Protein AF-A0A2G6PBM7-F1 (afdb_monomer_lite)

Structure (mmCIF, N/CA/C/O backbone):
data_AF-A0A2G6PBM7-F1
#
_entry.id   AF-A0A2G6PBM7-F1
#
loop_
_atom_site.group_PDB
_atom_site.id
_atom_site.type_symbol
_atom_site.label_atom_id
_atom_site.label_alt_id
_atom_site.label_comp_id
_atom_site.label_asym_id
_atom_site.label_entity_id
_atom_site.label_seq_id
_atom_site.pdbx_PDB_ins_code
_atom_site.Cartn_x
_atom_site.Cartn_y
_atom_site.Cartn_z
_atom_site.occupancy
_atom_site.B_iso_or_equiv
_atom_site.auth_seq_id
_atom_site.auth_comp_id
_atom_site.auth_asym_id
_atom_site.auth_atom_id
_atom_site.pdbx_PDB_model_num
ATOM 1 N N . GLN A 1 1 ? 10.899 15.510 7.080 1.00 39.94 1 GLN A N 1
ATOM 2 C CA . GLN A 1 1 ? 11.426 15.128 5.752 1.00 39.94 1 GLN A CA 1
ATOM 3 C C . GLN A 1 1 ? 10.248 14.813 4.849 1.00 39.94 1 GLN A C 1
ATOM 5 O O . GLN A 1 1 ? 9.399 14.026 5.255 1.00 39.94 1 GLN A O 1
ATOM 10 N N . SER A 1 2 ? 10.147 15.480 3.696 1.00 42.41 2 SER A N 1
ATOM 11 C CA . SER A 1 2 ? 9.048 15.252 2.751 1.00 42.41 2 SER A CA 1
ATOM 12 C C . SER A 1 2 ? 9.119 13.814 2.230 1.00 42.41 2 SER A C 1
ATOM 14 O O . SER A 1 2 ? 10.175 13.379 1.778 1.00 42.41 2 SER A O 1
ATOM 16 N N . LYS A 1 3 ? 8.027 13.055 2.381 1.00 54.25 3 LYS A N 1
ATOM 17 C CA . LYS A 1 3 ? 7.935 11.623 2.030 1.00 54.25 3 LYS A CA 1
ATOM 18 C C . LYS A 1 3 ? 7.771 11.375 0.526 1.00 54.25 3 LYS A C 1
ATOM 20 O O . LYS A 1 3 ? 7.753 10.223 0.106 1.00 54.25 3 LYS A O 1
ATOM 25 N N . LEU A 1 4 ? 7.636 12.437 -0.264 1.00 56.06 4 LEU A N 1
ATOM 26 C CA . LEU A 1 4 ? 7.418 12.364 -1.702 1.00 56.06 4 LEU A CA 1
ATOM 27 C C . LEU A 1 4 ? 8.711 12.754 -2.438 1.00 56.06 4 LEU A C 1
ATOM 29 O O . LEU A 1 4 ? 9.333 13.750 -2.055 1.00 56.06 4 LEU A O 1
ATOM 33 N N . PRO A 1 5 ? 9.143 11.978 -3.448 1.00 54.53 5 PRO A N 1
ATOM 34 C CA . PRO A 1 5 ? 10.222 12.369 -4.333 1.00 54.53 5 PRO A CA 1
ATOM 35 C C . PRO A 1 5 ? 9.799 13.595 -5.137 1.00 54.53 5 PRO A C 1
ATOM 37 O O . PRO A 1 5 ? 8.631 13.748 -5.500 1.00 54.53 5 PRO A O 1
ATOM 40 N N . ASP A 1 6 ? 10.770 14.461 -5.394 1.00 57.31 6 ASP A N 1
ATOM 41 C CA . ASP A 1 6 ? 10.588 15.624 -6.248 1.00 57.31 6 ASP A CA 1
ATOM 42 C C . ASP A 1 6 ? 10.102 15.164 -7.642 1.00 57.31 6 ASP A C 1
ATOM 44 O O . ASP A 1 6 ? 10.793 14.345 -8.264 1.00 57.31 6 ASP A O 1
ATOM 48 N N . PRO A 1 7 ? 8.925 15.619 -8.118 1.00 54.56 7 PRO A N 1
ATOM 49 C CA . PRO A 1 7 ? 8.397 15.272 -9.437 1.00 54.56 7 PRO A CA 1
ATOM 50 C C . PRO A 1 7 ? 9.361 15.590 -10.583 1.00 54.56 7 PRO A C 1
ATOM 52 O O . PRO A 1 7 ? 9.343 14.888 -11.594 1.00 54.56 7 PRO A O 1
ATOM 55 N N . ASP A 1 8 ? 10.228 16.592 -10.401 1.00 53.84 8 ASP A N 1
ATOM 56 C CA . ASP A 1 8 ? 11.217 17.019 -11.395 1.00 53.84 8 ASP A CA 1
ATOM 57 C C . ASP A 1 8 ? 12.460 16.107 -11.420 1.00 53.84 8 ASP A C 1
ATOM 59 O O . ASP A 1 8 ? 13.243 16.133 -12.370 1.00 53.84 8 ASP A O 1
ATOM 63 N N . VAL A 1 9 ? 12.637 15.255 -10.399 1.00 57.59 9 VAL A N 1
ATOM 64 C CA . VAL A 1 9 ? 13.739 14.277 -10.291 1.00 57.59 9 VAL A CA 1
ATOM 65 C C . VAL A 1 9 ? 13.256 12.851 -10.575 1.00 57.59 9 VAL A C 1
ATOM 67 O O . VAL A 1 9 ? 13.971 12.063 -11.194 1.00 57.59 9 VAL A O 1
ATOM 70 N N . VAL A 1 10 ? 12.044 12.506 -10.131 1.00 53.00 10 VAL A N 1
ATOM 71 C CA . VAL A 1 10 ? 11.371 11.235 -10.432 1.00 53.00 10 VAL A CA 1
ATOM 72 C C . VAL A 1 10 ? 9.928 11.554 -10.817 1.00 53.00 10 VAL A C 1
ATOM 74 O O . VAL A 1 10 ? 9.142 11.876 -9.920 1.00 53.00 10 VAL A O 1
ATOM 77 N N . PRO A 1 11 ? 9.548 11.425 -12.104 1.00 53.91 11 PRO A N 1
ATOM 78 C CA . PRO A 1 11 ? 8.167 11.609 -12.524 1.00 53.91 11 PRO A CA 1
ATOM 79 C C . PRO A 1 11 ? 7.249 10.704 -11.697 1.00 53.91 11 PRO A C 1
ATOM 81 O O . PRO A 1 11 ? 7.337 9.478 -11.764 1.00 53.91 11 PRO A O 1
ATOM 84 N N . ASN A 1 12 ? 6.400 11.312 -10.873 1.00 58.62 12 ASN A N 1
ATOM 85 C CA . ASN A 1 12 ? 5.441 10.617 -10.026 1.00 58.62 12 ASN A CA 1
ATOM 86 C C . ASN A 1 12 ? 4.120 11.391 -10.003 1.00 58.62 12 ASN A C 1
ATOM 88 O O . ASN A 1 12 ? 4.108 12.614 -10.100 1.00 58.62 12 ASN A O 1
ATOM 92 N N . ALA A 1 13 ? 3.005 10.678 -9.868 1.00 55.94 13 ALA A N 1
ATOM 93 C CA . ALA A 1 13 ? 1.671 11.273 -9.774 1.00 55.94 13 ALA A CA 1
ATOM 94 C C . ALA A 1 13 ? 1.221 11.485 -8.311 1.00 55.94 13 ALA A C 1
ATOM 96 O O . ALA A 1 13 ? 0.025 11.573 -8.040 1.00 55.94 13 ALA A O 1
ATOM 97 N N . GLY A 1 14 ? 2.159 11.530 -7.355 1.00 62.75 14 GLY A N 1
ATOM 98 C CA . GLY A 1 14 ? 1.859 11.442 -5.924 1.00 62.75 14 GLY A C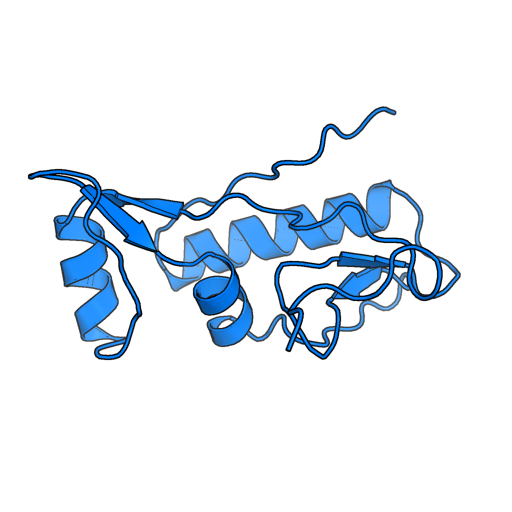A 1
ATOM 99 C C . GLY A 1 14 ? 1.527 10.011 -5.478 1.00 62.75 14 GLY A C 1
ATOM 100 O O . GLY A 1 14 ? 2.017 9.039 -6.055 1.00 62.75 14 GLY A O 1
ATOM 101 N N . SER A 1 15 ? 0.721 9.872 -4.421 1.00 71.12 15 SER A N 1
ATOM 102 C CA . SER A 1 15 ? 0.245 8.564 -3.951 1.00 71.12 15 SER A CA 1
ATOM 103 C C . SER A 1 15 ? -0.629 7.902 -5.015 1.00 71.12 15 SER A C 1
ATOM 105 O O . SER A 1 15 ? -1.678 8.429 -5.371 1.00 71.12 15 SER A O 1
ATOM 107 N N . PHE A 1 16 ? -0.228 6.729 -5.503 1.00 82.31 16 PHE A N 1
ATOM 108 C CA . PHE A 1 16 ? -0.991 6.013 -6.523 1.00 82.31 16 PHE A CA 1
ATOM 109 C C . PHE A 1 16 ? -2.284 5.410 -5.970 1.00 82.31 16 PHE A C 1
ATOM 111 O O . PHE A 1 16 ? -3.269 5.325 -6.695 1.00 82.31 16 PHE A O 1
ATOM 118 N N . PHE A 1 17 ? -2.298 5.015 -4.693 1.00 88.00 17 PHE A N 1
ATOM 119 C CA . PHE A 1 17 ? -3.458 4.431 -4.019 1.00 88.00 17 PHE A CA 1
ATOM 120 C C . PHE A 1 17 ? -3.963 5.320 -2.889 1.00 88.00 17 PHE A C 1
ATOM 122 O O . PHE A 1 17 ? -3.178 5.914 -2.143 1.00 88.00 17 PHE A O 1
ATOM 129 N N . LYS A 1 18 ? -5.284 5.302 -2.692 1.00 88.69 18 LYS A N 1
ATOM 130 C CA . LYS A 1 18 ? -5.905 5.842 -1.479 1.00 88.69 18 LYS A CA 1
ATOM 131 C C . LYS A 1 18 ? -5.613 4.933 -0.289 1.00 88.69 18 LYS A C 1
ATOM 133 O O . LYS A 1 18 ? -5.423 3.725 -0.440 1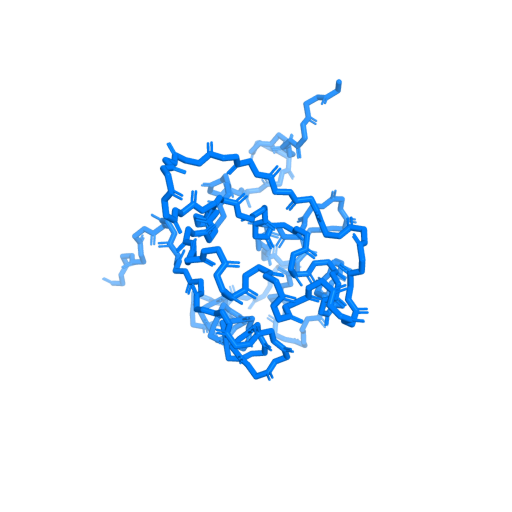.00 88.69 18 LYS A O 1
ATOM 138 N N . ASN A 1 19 ? -5.637 5.505 0.913 1.00 92.50 19 ASN A N 1
ATOM 139 C CA . ASN A 1 19 ? -5.612 4.708 2.139 1.00 92.50 19 ASN A CA 1
ATOM 140 C C . ASN A 1 19 ? -6.891 3.869 2.262 1.00 92.50 19 ASN A C 1
ATOM 142 O O . ASN A 1 19 ? -7.985 4.392 2.041 1.00 92.50 19 ASN A O 1
ATOM 146 N N . ALA A 1 20 ? -6.745 2.601 2.642 1.00 94.12 20 ALA A N 1
ATOM 147 C CA . ALA A 1 20 ? -7.866 1.699 2.860 1.00 94.12 20 ALA A CA 1
ATOM 148 C C . ALA A 1 20 ? -8.708 2.177 4.048 1.00 94.12 20 ALA A C 1
ATOM 150 O O . ALA A 1 20 ? -8.170 2.445 5.122 1.00 94.12 20 ALA A O 1
ATOM 151 N N . VAL A 1 21 ? -10.024 2.271 3.867 1.00 96.06 21 VAL A N 1
ATOM 152 C CA . VAL A 1 21 ? -10.981 2.467 4.961 1.00 96.06 21 VAL A CA 1
ATOM 153 C C . VAL A 1 21 ? -11.770 1.178 5.098 1.00 96.06 21 VAL A C 1
ATOM 155 O O . VAL A 1 21 ? -12.396 0.743 4.135 1.00 96.06 21 VAL A O 1
ATOM 158 N N . VAL A 1 22 ? -11.698 0.563 6.273 1.00 96.62 22 VAL A N 1
ATOM 159 C CA . VAL A 1 22 ? -12.245 -0.769 6.550 1.00 96.62 22 VAL A CA 1
ATOM 160 C C . VAL A 1 22 ? -13.016 -0.758 7.862 1.00 96.62 22 VAL A C 1
ATOM 162 O O . VAL A 1 22 ? -12.806 0.118 8.706 1.00 96.62 22 VAL A O 1
ATOM 165 N N . ASP A 1 23 ? -13.892 -1.740 8.046 1.00 98.00 23 ASP A N 1
ATOM 166 C CA . ASP A 1 23 ? -14.598 -1.927 9.309 1.00 98.00 23 ASP A CA 1
ATOM 167 C C . ASP A 1 23 ? -13.637 -2.375 10.420 1.00 98.00 23 ASP A C 1
ATOM 169 O O . ASP A 1 23 ? -12.609 -3.016 10.178 1.00 98.00 23 ASP A O 1
ATOM 173 N N . ARG A 1 24 ? -13.977 -2.054 11.670 1.00 97.19 24 ARG A N 1
ATOM 174 C CA . ARG A 1 24 ? -13.185 -2.441 12.848 1.00 97.19 24 ARG A CA 1
ATOM 175 C C . ARG A 1 24 ? -13.014 -3.951 12.985 1.00 97.19 24 ARG A C 1
ATOM 177 O O . ARG A 1 24 ? -11.977 -4.377 13.481 1.00 97.19 24 ARG A O 1
ATOM 184 N N . ASP A 1 25 ? -13.968 -4.743 12.508 1.00 97.06 25 ASP A N 1
ATOM 185 C CA . ASP A 1 25 ? -13.861 -6.206 12.513 1.00 97.06 25 ASP A CA 1
ATOM 186 C C . ASP A 1 25 ? -12.746 -6.698 11.580 1.00 97.06 25 ASP A C 1
ATOM 188 O O . ASP A 1 25 ? -12.006 -7.619 11.929 1.00 97.06 25 ASP A O 1
ATOM 192 N N . VAL A 1 26 ? -12.559 -6.034 10.432 1.00 97.06 26 VAL A N 1
ATOM 193 C CA . VAL A 1 26 ? -11.447 -6.311 9.510 1.00 97.06 26 VAL A CA 1
ATOM 194 C C . VAL A 1 26 ? -10.115 -5.960 10.171 1.00 97.06 26 VAL A C 1
ATOM 196 O O . VAL A 1 26 ? -9.181 -6.757 10.117 1.00 97.06 26 VAL A O 1
ATOM 199 N N . LEU A 1 27 ? -10.030 -4.814 10.859 1.00 97.38 27 LEU A N 1
ATOM 200 C CA . LEU A 1 27 ? -8.841 -4.457 11.642 1.00 97.38 27 LEU A CA 1
ATOM 201 C C . LEU A 1 27 ? -8.551 -5.499 12.730 1.00 97.38 27 LEU A C 1
ATOM 203 O O . LEU A 1 27 ? -7.411 -5.929 12.866 1.00 97.38 27 LEU A O 1
ATOM 207 N N . ALA A 1 28 ? -9.567 -5.913 13.488 1.00 96.69 28 ALA A N 1
ATOM 208 C CA . ALA A 1 28 ? -9.411 -6.883 14.567 1.00 96.69 28 ALA A CA 1
ATOM 209 C C . ALA A 1 28 ? -8.955 -8.256 14.051 1.00 96.69 28 ALA A C 1
ATOM 211 O O . ALA A 1 28 ? -8.212 -8.955 14.739 1.00 96.69 28 ALA A O 1
ATOM 212 N N . HIS A 1 29 ? -9.385 -8.648 12.847 1.00 96.44 29 HIS A N 1
ATOM 213 C CA . HIS A 1 29 ? -8.873 -9.839 12.178 1.00 96.44 29 HIS A CA 1
ATOM 214 C C . HIS A 1 29 ? -7.405 -9.662 11.780 1.00 96.44 29 HIS A C 1
ATOM 216 O O . HIS A 1 29 ? -6.572 -10.472 12.176 1.00 96.44 29 HIS A O 1
ATOM 222 N N . LEU A 1 30 ? -7.083 -8.565 11.089 1.00 96.81 30 LEU A N 1
ATOM 223 C CA . LEU A 1 30 ? -5.728 -8.250 10.636 1.00 96.81 30 LEU A CA 1
ATOM 224 C C . LEU A 1 30 ? -4.721 -8.175 11.797 1.00 96.81 30 LEU A C 1
ATOM 226 O O . LEU A 1 30 ? -3.594 -8.642 11.672 1.00 96.81 30 LEU A O 1
ATOM 230 N N . GLN A 1 31 ? -5.132 -7.637 12.947 1.00 97.50 31 GLN A N 1
ATOM 231 C CA . GLN A 1 31 ? -4.298 -7.514 14.147 1.00 97.50 31 GLN A CA 1
ATOM 232 C C . GLN A 1 31 ? -3.883 -8.851 14.770 1.00 97.50 31 GLN A C 1
ATOM 234 O O . GLN A 1 31 ? -2.974 -8.867 15.599 1.00 97.50 31 GLN A O 1
ATOM 239 N N . ARG A 1 32 ? -4.517 -9.970 14.396 1.00 96.88 32 ARG A N 1
ATOM 240 C CA . ARG A 1 32 ? -4.099 -11.303 14.861 1.00 96.88 32 ARG A CA 1
ATOM 241 C C . ARG A 1 32 ? -2.751 -11.698 14.272 1.00 96.88 32 ARG A C 1
ATOM 243 O O . ARG A 1 32 ? -1.914 -12.223 14.998 1.00 96.88 32 ARG A O 1
ATOM 250 N N . ASP A 1 33 ? -2.556 -11.396 12.994 1.00 96.38 33 ASP A N 1
ATOM 251 C CA . ASP A 1 33 ? -1.329 -11.707 12.261 1.00 96.38 33 ASP A CA 1
ATOM 252 C C . ASP A 1 33 ? -0.355 -10.519 12.262 1.00 96.38 33 ASP A C 1
ATOM 254 O O . ASP A 1 33 ? 0.862 -10.703 12.245 1.00 96.38 33 ASP A O 1
ATOM 258 N N . TYR A 1 34 ? -0.882 -9.292 12.360 1.00 96.88 34 TYR A N 1
ATOM 259 C CA . TYR A 1 34 ? -0.108 -8.051 12.352 1.00 96.88 34 TYR A CA 1
ATOM 260 C C . TYR A 1 34 ? -0.485 -7.124 13.523 1.00 96.88 34 TYR A C 1
ATOM 262 O O . TYR A 1 34 ? -1.154 -6.105 13.318 1.00 96.88 34 TYR A O 1
ATOM 270 N N . PRO A 1 35 ? -0.044 -7.427 14.759 1.00 96.38 35 PRO A N 1
ATOM 271 C CA . PRO A 1 35 ? -0.419 -6.662 15.955 1.00 96.38 35 PRO A CA 1
ATOM 272 C C . PRO A 1 35 ? -0.048 -5.173 15.890 1.00 96.38 35 PRO A C 1
ATOM 274 O O . PRO A 1 35 ? -0.769 -4.329 16.420 1.00 96.38 35 PRO A O 1
ATOM 277 N N . ASP A 1 36 ? 1.043 -4.853 15.191 1.00 94.81 36 ASP A N 1
ATOM 278 C CA . ASP A 1 36 ? 1.593 -3.498 15.067 1.00 94.81 36 ASP A CA 1
ATOM 279 C C . ASP A 1 36 ? 1.033 -2.712 13.867 1.00 94.81 36 ASP A C 1
ATOM 281 O O . ASP A 1 36 ? 1.580 -1.666 13.499 1.00 94.81 36 ASP A O 1
ATOM 285 N N . VAL A 1 37 ? -0.038 -3.198 13.220 1.00 97.12 37 VAL A N 1
ATOM 286 C CA . VAL A 1 37 ? -0.648 -2.496 12.083 1.00 97.12 37 VAL A CA 1
ATOM 287 C C . VAL A 1 37 ? -1.043 -1.062 12.480 1.00 97.12 37 VAL A C 1
ATOM 289 O O . VAL A 1 37 ? -1.824 -0.860 13.417 1.00 97.12 37 VAL A O 1
ATOM 292 N N . PRO A 1 38 ? -0.547 -0.029 11.773 1.00 97.25 38 PRO A N 1
ATOM 293 C CA . PRO A 1 38 ? -0.951 1.338 12.037 1.00 97.25 38 PRO A CA 1
ATOM 294 C C . PRO A 1 38 ? -2.372 1.561 11.521 1.00 97.25 38 PRO A C 1
ATOM 296 O O . PRO A 1 38 ? -2.711 1.198 10.395 1.00 97.25 38 PRO A O 1
ATOM 299 N N . PHE A 1 39 ? -3.200 2.236 12.311 1.00 97.31 39 PHE A N 1
ATOM 300 C CA . PHE A 1 39 ? -4.539 2.633 11.895 1.00 97.31 39 PHE A CA 1
ATOM 301 C C . PHE A 1 39 ? -4.919 3.989 12.488 1.00 97.31 39 PHE A C 1
ATOM 303 O O . PHE A 1 39 ? -4.370 4.440 13.491 1.00 97.31 39 PHE A O 1
ATOM 310 N N . PHE A 1 40 ? -5.886 4.643 11.854 1.00 96.19 40 PHE A N 1
ATOM 311 C CA . PHE A 1 40 ? -6.477 5.890 12.322 1.00 96.19 40 PHE A CA 1
ATOM 312 C C . PHE A 1 40 ? -7.989 5.721 12.392 1.00 96.19 40 PHE A C 1
ATOM 314 O O . PHE A 1 40 ? -8.603 5.308 11.410 1.00 96.19 40 PHE A O 1
ATOM 321 N N . THR A 1 41 ? -8.604 6.053 13.525 1.00 96.50 41 THR A N 1
ATOM 322 C CA . THR A 1 41 ? -10.067 6.052 13.647 1.00 96.50 41 THR A CA 1
ATOM 323 C C . THR A 1 41 ? -10.684 7.008 12.623 1.00 96.50 41 THR A C 1
ATOM 325 O O . THR A 1 41 ? -10.267 8.163 12.535 1.00 96.50 41 THR A O 1
ATOM 328 N N . VAL A 1 42 ? -11.660 6.518 11.852 1.00 95.44 42 VAL A N 1
ATOM 329 C CA . VAL A 1 42 ? -12.488 7.346 10.960 1.00 95.44 42 VAL A CA 1
ATOM 330 C C . VAL A 1 42 ? -13.790 7.693 11.670 1.00 95.44 42 VAL A C 1
ATOM 332 O O . VAL A 1 42 ? -14.137 8.865 11.768 1.00 95.44 42 VAL A O 1
ATOM 335 N N . ASP A 1 43 ? -14.467 6.678 12.207 1.00 96.12 43 ASP A N 1
ATOM 336 C CA . ASP A 1 43 ? -15.698 6.809 12.983 1.00 96.12 43 ASP A CA 1
ATOM 337 C C . ASP A 1 43 ? -15.860 5.623 13.964 1.00 96.12 43 ASP A C 1
ATOM 339 O O . ASP A 1 43 ? -14.899 4.907 14.283 1.00 96.12 43 ASP A O 1
ATOM 343 N N . GLU A 1 44 ? -17.064 5.445 14.510 1.00 95.62 44 GLU A N 1
ATOM 344 C CA . GLU A 1 44 ? -17.374 4.385 15.474 1.00 95.62 44 GLU A CA 1
ATOM 345 C C . GLU A 1 44 ? -17.205 2.978 14.897 1.00 95.62 44 GLU A C 1
ATOM 347 O O . GLU A 1 44 ? -16.807 2.080 15.634 1.00 95.62 44 GLU A O 1
ATOM 352 N N . THR A 1 45 ? -17.422 2.775 13.596 1.00 96.88 45 THR A N 1
ATOM 353 C CA . THR A 1 45 ? -17.396 1.443 12.973 1.00 96.88 45 THR A CA 1
ATOM 354 C C . THR A 1 45 ? -16.203 1.229 12.053 1.00 96.88 45 THR A C 1
ATOM 356 O O . THR A 1 45 ? -15.841 0.082 11.799 1.00 96.88 45 THR A O 1
ATOM 359 N N . ARG A 1 46 ? -15.542 2.300 11.600 1.00 97.75 46 ARG A N 1
ATOM 360 C CA . ARG A 1 46 ? -14.486 2.240 10.585 1.00 97.75 46 ARG A CA 1
ATOM 361 C C . ARG A 1 46 ? -13.167 2.848 11.027 1.00 97.75 46 ARG A C 1
ATOM 363 O O . ARG A 1 46 ? -13.081 3.824 11.780 1.00 97.75 46 ARG A O 1
ATOM 370 N N . VAL A 1 47 ? -12.109 2.295 10.453 1.00 98.00 47 VAL A N 1
ATOM 371 C CA . VAL A 1 47 ? -10.733 2.761 10.594 1.00 98.00 47 VAL A CA 1
ATOM 372 C C . VAL A 1 47 ? -10.084 2.911 9.227 1.00 98.00 47 VAL A C 1
ATOM 374 O O . VAL A 1 47 ? -10.472 2.283 8.247 1.00 98.00 47 VAL A O 1
ATOM 377 N N . LYS A 1 48 ? -9.061 3.752 9.170 1.00 96.75 48 LYS A N 1
ATOM 378 C CA . LYS A 1 48 ? -8.210 3.947 8.007 1.00 96.75 48 LYS A CA 1
ATOM 379 C C . LYS A 1 48 ? -6.868 3.276 8.254 1.00 96.75 48 LYS A C 1
ATOM 381 O O . LYS A 1 48 ? -6.167 3.659 9.191 1.00 96.75 48 LYS A O 1
ATOM 386 N N . ILE A 1 49 ? -6.491 2.352 7.382 1.00 96.88 49 ILE A N 1
ATOM 387 C CA . ILE A 1 49 ? -5.183 1.698 7.377 1.00 96.88 49 ILE A CA 1
ATOM 388 C C . ILE A 1 49 ? -4.324 2.360 6.289 1.00 96.88 49 ILE A C 1
ATOM 390 O O . ILE A 1 49 ? -4.789 2.534 5.158 1.00 96.88 49 ILE A O 1
ATOM 394 N N . PRO A 1 50 ? -3.082 2.776 6.593 1.00 95.50 50 PRO A N 1
ATOM 395 C CA . PRO A 1 50 ? -2.165 3.283 5.585 1.00 95.50 50 PRO A CA 1
ATOM 396 C C . PRO A 1 50 ? -1.894 2.228 4.510 1.00 95.50 50 PRO A C 1
ATOM 398 O O . PRO A 1 50 ? -1.251 1.218 4.780 1.00 95.50 50 PRO A O 1
ATOM 401 N N . THR A 1 51 ? -2.310 2.485 3.270 1.00 94.81 51 THR A N 1
ATOM 402 C CA . THR A 1 51 ? -2.077 1.541 2.160 1.00 94.81 51 THR A CA 1
ATOM 403 C C . THR A 1 51 ? -0.587 1.362 1.880 1.00 94.81 51 THR A C 1
ATOM 405 O O . THR A 1 51 ? -0.160 0.277 1.508 1.00 94.81 51 THR A O 1
ATOM 408 N N . ALA A 1 52 ? 0.227 2.389 2.153 1.00 93.06 52 ALA A N 1
ATOM 409 C CA . ALA A 1 52 ? 1.682 2.263 2.135 1.00 93.06 52 ALA A CA 1
ATOM 410 C C . ALA A 1 52 ? 2.157 1.099 3.014 1.00 93.06 52 ALA A C 1
ATOM 412 O O . ALA A 1 52 ? 2.963 0.299 2.566 1.00 93.06 52 ALA A O 1
ATOM 413 N N . TRP A 1 53 ? 1.626 0.980 4.234 1.00 95.38 53 TRP A N 1
ATOM 414 C CA . TRP A 1 53 ? 2.015 -0.083 5.155 1.00 95.38 53 TRP A CA 1
ATOM 415 C C . TRP A 1 53 ? 1.598 -1.456 4.621 1.00 95.38 53 TRP A C 1
ATOM 417 O O . TRP A 1 53 ? 2.422 -2.357 4.621 1.00 95.38 53 TRP A O 1
ATOM 427 N N . LEU A 1 54 ? 0.381 -1.596 4.078 1.00 96.81 54 LEU A N 1
ATOM 428 C CA . LEU A 1 54 ? -0.074 -2.856 3.467 1.00 96.81 54 LEU A CA 1
ATOM 429 C C . LEU A 1 54 ? 0.858 -3.301 2.329 1.00 96.81 54 LEU A C 1
ATOM 431 O O . LEU A 1 54 ? 1.284 -4.449 2.291 1.00 96.81 54 LEU A O 1
ATOM 435 N N . LEU A 1 55 ? 1.224 -2.378 1.439 1.00 95.69 55 LEU A N 1
ATOM 436 C CA . LEU A 1 55 ? 2.109 -2.661 0.307 1.00 95.69 55 LEU A CA 1
ATOM 437 C C . LEU A 1 55 ? 3.551 -2.953 0.741 1.00 95.69 55 LEU A C 1
ATOM 439 O O . LEU A 1 55 ? 4.206 -3.812 0.161 1.00 95.69 55 LEU A O 1
ATOM 443 N N . GLU A 1 56 ? 4.054 -2.257 1.762 1.00 95.25 56 GLU A N 1
ATOM 444 C CA . GLU A 1 56 ? 5.370 -2.546 2.340 1.00 95.25 56 GLU A CA 1
ATOM 445 C C . GLU A 1 56 ? 5.403 -3.928 2.995 1.00 95.25 56 GLU A C 1
ATOM 447 O O . GLU A 1 56 ? 6.346 -4.682 2.762 1.00 95.25 56 GLU A O 1
ATOM 452 N N . THR A 1 57 ? 4.366 -4.275 3.758 1.00 95.62 57 THR A N 1
ATOM 453 C CA . THR A 1 57 ? 4.215 -5.586 4.403 1.00 95.62 57 THR A CA 1
ATOM 454 C C . THR A 1 57 ? 4.065 -6.708 3.375 1.00 95.62 57 THR A C 1
ATOM 456 O O . THR A 1 57 ? 4.618 -7.785 3.579 1.00 95.62 57 THR A O 1
ATOM 459 N N . ALA A 1 58 ? 3.401 -6.446 2.245 1.00 95.69 58 ALA A N 1
ATOM 460 C CA . ALA A 1 58 ? 3.293 -7.381 1.124 1.00 95.69 58 ALA A CA 1
ATOM 461 C C . ALA A 1 58 ? 4.580 -7.514 0.286 1.00 95.69 58 ALA A C 1
ATOM 463 O O . ALA A 1 58 ? 4.636 -8.354 -0.607 1.00 95.69 58 ALA A O 1
ATOM 464 N N . GLY A 1 59 ? 5.622 -6.722 0.570 1.00 95.19 59 GLY A N 1
ATOM 465 C CA . GLY A 1 59 ? 6.932 -6.842 -0.078 1.00 95.19 59 GLY A CA 1
ATOM 466 C C . GLY A 1 59 ? 7.147 -5.959 -1.309 1.00 95.19 59 GLY A C 1
ATOM 467 O O . GLY A 1 59 ? 8.232 -5.991 -1.881 1.00 95.19 59 GLY A O 1
ATOM 468 N N . PHE A 1 60 ? 6.191 -5.100 -1.673 1.00 94.69 60 PHE A N 1
ATOM 469 C CA . PHE A 1 60 ? 6.276 -4.284 -2.893 1.00 94.69 60 PHE A CA 1
ATOM 470 C C . PHE A 1 60 ? 7.301 -3.144 -2.815 1.00 94.69 60 PHE A C 1
ATOM 472 O O . PHE A 1 60 ? 7.639 -2.537 -3.830 1.00 94.69 60 PHE A O 1
ATOM 479 N N . LYS A 1 61 ? 7.804 -2.765 -1.632 1.00 92.69 61 LYS A N 1
ATOM 480 C CA . LYS A 1 61 ? 8.713 -1.609 -1.528 1.00 92.69 61 LYS A CA 1
ATOM 481 C C . LYS A 1 61 ? 10.026 -1.861 -2.259 1.00 92.69 61 LYS A C 1
ATOM 483 O O . LYS A 1 61 ? 10.820 -2.704 -1.861 1.00 92.69 61 LYS A O 1
ATOM 488 N N . GLY A 1 62 ? 10.295 -1.027 -3.260 1.00 90.12 62 GLY A N 1
ATOM 489 C CA . GLY A 1 62 ? 11.493 -1.157 -4.083 1.00 90.12 62 GLY A CA 1
ATOM 490 C C . GLY A 1 62 ? 11.412 -2.283 -5.110 1.00 90.12 62 GLY A C 1
ATOM 491 O O . GLY A 1 62 ? 12.442 -2.598 -5.705 1.00 90.12 62 GLY A O 1
ATOM 492 N N . GLU A 1 63 ? 10.227 -2.857 -5.336 1.00 91.00 63 GLU A N 1
ATOM 493 C CA . GLU A 1 63 ? 10.017 -3.879 -6.353 1.00 91.00 63 GLU A CA 1
ATOM 494 C C . GLU A 1 63 ? 10.394 -3.380 -7.750 1.00 91.00 63 GLU A C 1
ATOM 496 O O . GLU A 1 63 ? 10.224 -2.204 -8.105 1.00 91.00 63 GLU A O 1
ATOM 501 N N . ARG A 1 64 ? 10.947 -4.299 -8.543 1.00 88.81 64 ARG A N 1
ATOM 502 C CA . ARG A 1 64 ? 11.424 -4.057 -9.900 1.00 88.81 64 ARG A CA 1
ATOM 503 C C . ARG A 1 64 ? 10.886 -5.161 -10.800 1.00 88.81 64 ARG A C 1
ATOM 505 O O . ARG A 1 64 ? 11.404 -6.270 -10.765 1.00 88.81 64 ARG A O 1
ATOM 512 N N . GLY A 1 65 ? 9.873 -4.840 -11.596 1.00 81.25 65 GLY A N 1
ATOM 513 C CA . GLY A 1 65 ? 9.394 -5.720 -12.653 1.00 81.25 65 GLY A CA 1
ATOM 514 C C . GLY A 1 65 ? 10.297 -5.659 -13.886 1.00 81.25 65 GLY A C 1
ATOM 515 O O . GLY A 1 65 ? 10.903 -4.625 -14.187 1.00 81.25 65 GLY A O 1
ATOM 516 N N . ASP A 1 66 ? 10.344 -6.756 -14.640 1.00 83.75 66 ASP A N 1
ATOM 517 C CA . ASP A 1 66 ? 11.171 -6.887 -15.850 1.00 83.75 66 ASP A CA 1
ATOM 518 C C . ASP A 1 66 ? 10.763 -5.919 -16.975 1.00 83.75 66 ASP A C 1
ATOM 520 O O . ASP A 1 66 ? 11.578 -5.548 -17.819 1.00 83.75 66 ASP A O 1
ATOM 524 N N . SER A 1 67 ? 9.511 -5.449 -16.969 1.00 85.25 67 SER A N 1
ATOM 525 C CA . SER A 1 67 ? 8.992 -4.441 -17.906 1.00 85.25 67 SER A CA 1
ATOM 526 C C . SER A 1 67 ? 9.530 -3.026 -17.652 1.00 85.25 67 SER A C 1
ATOM 528 O O . SER A 1 67 ? 9.257 -2.105 -18.419 1.00 85.25 67 SER A O 1
ATOM 530 N N . GLY A 1 68 ? 10.279 -2.818 -16.563 1.00 86.56 68 GLY A N 1
ATOM 531 C CA . GLY A 1 68 ? 10.718 -1.501 -16.103 1.00 86.56 68 GLY A CA 1
ATOM 532 C C . GLY A 1 68 ? 9.687 -0.772 -15.236 1.00 86.56 68 GLY A C 1
ATOM 533 O O . GLY A 1 68 ? 10.000 0.302 -14.714 1.00 86.56 68 GLY A O 1
ATOM 534 N N . ALA A 1 69 ? 8.483 -1.331 -15.061 1.00 91.25 69 ALA A N 1
ATOM 535 C CA . ALA A 1 69 ? 7.545 -0.896 -14.032 1.00 91.25 69 ALA A CA 1
ATOM 536 C C . ALA A 1 69 ? 8.074 -1.327 -12.660 1.00 91.25 69 ALA A C 1
ATOM 538 O O . ALA A 1 69 ? 8.623 -2.417 -12.503 1.00 91.25 69 ALA A O 1
ATOM 539 N N . GLY A 1 70 ? 7.928 -0.478 -11.653 1.00 91.88 70 GLY A N 1
ATOM 540 C CA . GLY A 1 70 ? 8.332 -0.839 -10.303 1.00 91.88 70 GLY A CA 1
ATOM 541 C C . GLY A 1 70 ? 7.789 0.111 -9.259 1.00 91.88 70 GLY A C 1
ATOM 542 O O . GLY A 1 70 ? 7.012 1.018 -9.553 1.00 91.88 70 GLY A O 1
ATOM 543 N N . VAL A 1 71 ? 8.252 -0.080 -8.032 1.00 91.62 71 VAL A N 1
ATOM 544 C CA . VAL A 1 71 ? 7.846 0.705 -6.870 1.00 91.62 71 VAL A CA 1
ATOM 545 C C . VAL A 1 71 ? 9.046 1.480 -6.335 1.00 91.62 71 VAL A C 1
ATOM 547 O O . VAL A 1 71 ? 10.194 1.022 -6.362 1.00 91.62 71 VAL A O 1
ATOM 550 N N . TYR A 1 72 ? 8.801 2.701 -5.869 1.00 89.12 72 TYR A N 1
ATOM 551 C CA . TYR A 1 72 ? 9.846 3.560 -5.341 1.00 89.12 72 TYR A CA 1
ATOM 552 C C . TYR A 1 72 ? 10.446 2.979 -4.056 1.00 89.12 72 TYR A C 1
ATOM 554 O O . TYR A 1 72 ? 9.747 2.624 -3.110 1.00 89.12 72 TYR A O 1
ATOM 562 N N . GLU A 1 73 ? 11.775 2.949 -3.990 1.00 86.12 73 GLU A N 1
ATOM 563 C CA . GLU A 1 73 ? 12.531 2.300 -2.906 1.00 86.12 73 GLU A CA 1
ATOM 564 C C . GLU A 1 73 ? 12.301 2.932 -1.530 1.00 86.12 73 GLU A C 1
ATOM 566 O O . GLU A 1 73 ? 12.518 2.294 -0.503 1.00 86.12 73 GLU A O 1
ATOM 571 N N . LYS A 1 74 ? 11.846 4.189 -1.493 1.00 84.19 74 LYS A N 1
ATOM 572 C CA . LYS A 1 74 ? 11.600 4.911 -0.240 1.00 84.19 74 LYS A CA 1
ATOM 573 C C . LYS A 1 74 ? 10.125 4.968 0.152 1.00 84.19 74 LYS A C 1
ATOM 575 O O . LYS A 1 74 ? 9.843 5.427 1.255 1.00 84.19 74 LYS A O 1
ATOM 580 N N . HIS A 1 75 ? 9.196 4.570 -0.727 1.00 83.25 75 HIS A N 1
ATOM 581 C CA . HIS A 1 75 ? 7.765 4.689 -0.446 1.00 83.25 75 HIS A CA 1
ATOM 582 C C . HIS A 1 75 ? 6.899 3.789 -1.345 1.00 83.25 75 HIS A C 1
ATOM 584 O O . HIS A 1 75 ? 6.826 4.010 -2.553 1.00 83.25 75 HIS A O 1
ATOM 590 N N . ALA A 1 76 ? 6.155 2.842 -0.759 1.00 88.88 76 ALA A N 1
ATOM 591 C CA . ALA A 1 76 ? 5.408 1.838 -1.532 1.00 88.88 76 ALA A CA 1
ATOM 592 C C . ALA A 1 76 ? 4.164 2.360 -2.283 1.00 88.88 76 ALA A C 1
ATOM 594 O O . ALA A 1 76 ? 3.675 1.706 -3.194 1.00 88.88 76 ALA A O 1
ATOM 595 N N . LEU A 1 77 ? 3.659 3.555 -1.951 1.00 88.19 77 LEU A N 1
ATOM 596 C CA . LEU A 1 77 ? 2.562 4.192 -2.711 1.00 88.19 77 LEU A CA 1
ATOM 597 C C . LEU A 1 77 ? 2.972 4.762 -4.074 1.00 88.19 77 LEU A C 1
ATOM 599 O O . LEU A 1 77 ? 2.109 5.273 -4.783 1.00 88.19 77 LEU A O 1
ATOM 603 N N . ILE A 1 78 ? 4.257 4.755 -4.419 1.00 86.81 78 ILE A N 1
ATOM 604 C CA . ILE A 1 78 ? 4.752 5.450 -5.605 1.00 86.81 78 ILE A CA 1
ATOM 605 C C . ILE A 1 78 ? 5.211 4.415 -6.619 1.00 86.81 78 ILE A C 1
ATOM 607 O O . ILE A 1 78 ? 6.265 3.802 -6.445 1.00 86.81 78 ILE A O 1
ATOM 611 N N . LEU A 1 79 ? 4.430 4.247 -7.685 1.00 87.62 79 LEU A N 1
ATOM 612 C CA . LEU A 1 79 ? 4.857 3.481 -8.849 1.00 87.62 79 LEU A CA 1
ATOM 613 C C . LEU A 1 79 ? 5.764 4.353 -9.715 1.00 87.62 79 LEU A C 1
ATOM 615 O O . LEU A 1 79 ? 5.529 5.551 -9.883 1.00 87.62 79 LEU A O 1
ATOM 619 N N . VAL A 1 80 ? 6.809 3.742 -10.257 1.00 86.81 80 VAL A N 1
ATOM 620 C CA . VAL A 1 80 ? 7.832 4.407 -11.060 1.00 86.81 80 VAL A CA 1
ATOM 621 C C . VAL A 1 80 ? 8.031 3.674 -12.378 1.00 86.81 80 VAL A C 1
ATOM 623 O O . VAL A 1 80 ? 7.964 2.447 -12.448 1.00 86.81 80 VAL A O 1
ATOM 626 N N . ASN A 1 81 ? 8.326 4.443 -13.422 1.00 88.00 81 ASN A N 1
ATOM 627 C CA . ASN A 1 81 ? 8.825 3.923 -14.687 1.00 88.00 81 ASN A CA 1
ATOM 628 C C . ASN A 1 81 ? 10.349 4.072 -14.713 1.00 88.00 81 ASN A C 1
ATOM 630 O O . ASN A 1 81 ? 10.864 5.186 -14.628 1.00 88.00 81 ASN A O 1
ATOM 634 N N . ARG A 1 82 ? 11.074 2.959 -14.840 1.00 83.69 82 ARG A N 1
ATOM 635 C CA . ARG A 1 82 ? 12.546 2.932 -14.857 1.00 83.69 82 ARG A CA 1
ATOM 636 C C . ARG A 1 82 ? 13.153 2.954 -16.267 1.00 83.69 82 ARG A C 1
ATOM 638 O O . ARG A 1 82 ? 14.325 2.632 -16.423 1.00 83.69 82 ARG A O 1
ATOM 645 N N . GLY A 1 83 ? 12.381 3.355 -17.278 1.00 79.50 83 GLY A N 1
ATOM 646 C CA . GLY A 1 83 ? 12.875 3.710 -18.615 1.00 79.50 83 GLY A CA 1
ATOM 647 C C . GLY A 1 83 ? 12.123 3.046 -19.770 1.00 79.50 83 GLY A C 1
ATOM 648 O O . GLY A 1 83 ? 12.022 3.649 -20.831 1.00 79.50 83 GLY A O 1
ATOM 649 N N . ASN A 1 84 ? 11.553 1.854 -19.557 1.00 81.50 84 ASN A N 1
ATOM 650 C CA . ASN A 1 84 ? 10.930 1.045 -20.617 1.00 81.50 84 ASN A CA 1
ATOM 651 C C . ASN A 1 84 ? 9.458 0.683 -20.357 1.00 81.50 84 ASN A C 1
ATOM 653 O O . ASN A 1 84 ? 8.846 0.031 -21.200 1.00 81.50 84 ASN A O 1
ATOM 657 N N . ALA A 1 85 ? 8.875 1.095 -19.226 1.00 85.94 85 ALA A N 1
ATOM 658 C CA . ALA A 1 85 ? 7.506 0.710 -18.902 1.00 85.94 85 ALA A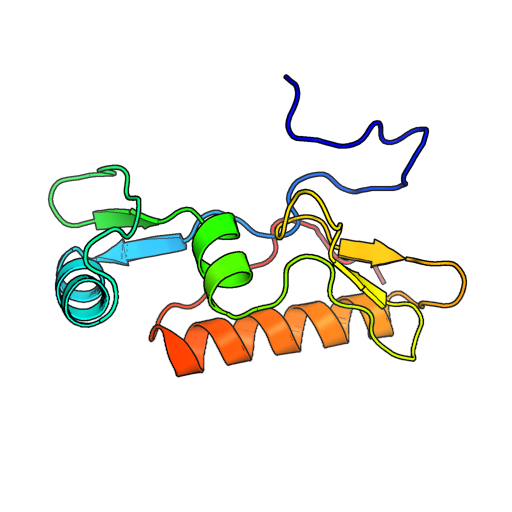 CA 1
ATOM 659 C C . ALA A 1 85 ? 6.501 1.503 -19.742 1.00 85.94 85 ALA A C 1
ATOM 661 O O . ALA A 1 85 ? 6.578 2.732 -19.843 1.00 85.94 85 ALA A O 1
ATOM 662 N N . HIS A 1 86 ? 5.504 0.816 -20.284 1.00 87.75 86 HIS A N 1
ATOM 663 C CA . HIS A 1 86 ? 4.313 1.435 -20.843 1.00 87.75 86 HIS A CA 1
ATOM 664 C C . HIS A 1 86 ? 3.231 1.586 -19.766 1.00 87.75 86 HIS A C 1
ATOM 666 O O . HIS A 1 86 ? 3.273 0.954 -18.710 1.00 87.75 86 HIS A O 1
ATOM 672 N N . GLY A 1 87 ? 2.196 2.386 -20.048 1.00 85.31 87 GLY A N 1
ATOM 673 C CA . GLY A 1 87 ? 1.064 2.560 -19.127 1.00 85.31 87 GLY A CA 1
ATOM 674 C C . GLY A 1 87 ? 0.394 1.236 -18.731 1.00 85.31 87 GLY A C 1
ATOM 675 O O . GLY A 1 87 ? 0.012 1.066 -17.578 1.00 85.31 87 GLY A O 1
ATOM 676 N N . ARG A 1 88 ? 0.336 0.264 -19.654 1.00 89.50 88 ARG A N 1
ATOM 677 C CA . ARG A 1 88 ? -0.166 -1.092 -19.376 1.00 89.50 88 ARG A CA 1
ATOM 678 C C . ARG A 1 88 ? 0.674 -1.854 -18.350 1.00 89.50 88 ARG A C 1
ATOM 680 O O . ARG A 1 88 ? 0.113 -2.638 -17.602 1.00 89.50 88 ARG A O 1
ATOM 687 N N . ASP A 1 89 ? 1.984 -1.618 -18.304 1.00 90.69 89 ASP A N 1
ATOM 688 C CA . ASP A 1 89 ? 2.892 -2.326 -17.400 1.00 90.69 89 ASP A CA 1
ATOM 689 C C . ASP A 1 89 ? 2.760 -1.764 -15.980 1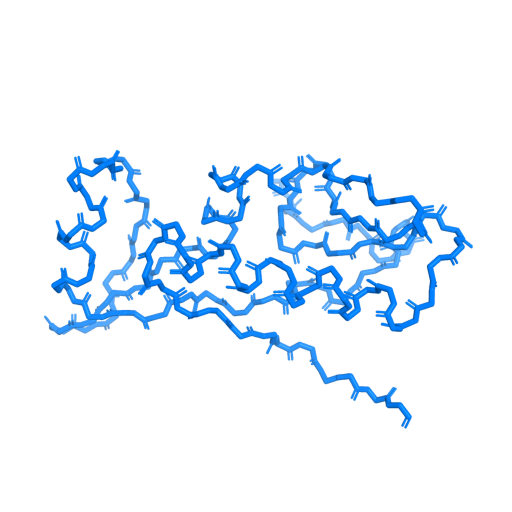.00 90.69 89 ASP A C 1
ATOM 691 O O . ASP A 1 89 ? 2.706 -2.513 -15.009 1.00 90.69 89 ASP A O 1
ATOM 695 N N . ILE A 1 90 ? 2.604 -0.441 -15.867 1.00 88.12 90 ILE A N 1
ATOM 696 C CA . ILE A 1 90 ? 2.265 0.230 -14.605 1.00 88.12 90 ILE A CA 1
ATOM 697 C C . ILE A 1 90 ? 0.880 -0.209 -14.115 1.00 88.12 90 ILE A C 1
ATOM 699 O O . ILE A 1 90 ? 0.696 -0.450 -12.925 1.00 88.12 90 ILE A O 1
ATOM 703 N N . TYR A 1 91 ? -0.092 -0.338 -15.022 1.00 89.19 91 TYR A N 1
ATOM 704 C CA . TYR A 1 91 ? -1.423 -0.833 -14.677 1.00 89.19 91 TYR A CA 1
ATOM 705 C C . TYR A 1 91 ? -1.397 -2.294 -14.222 1.00 89.19 91 TYR A C 1
ATOM 707 O O . TYR A 1 91 ? -2.015 -2.615 -13.214 1.00 89.19 91 TYR A O 1
ATOM 715 N N . ALA A 1 92 ? -0.650 -3.158 -14.914 1.00 91.56 92 ALA A N 1
ATOM 716 C CA . ALA A 1 92 ? -0.486 -4.556 -14.528 1.00 91.56 92 ALA A CA 1
ATOM 717 C C . ALA A 1 92 ? 0.138 -4.684 -13.131 1.00 91.56 92 ALA A C 1
ATOM 719 O O . ALA A 1 92 ? -0.398 -5.412 -12.301 1.00 91.56 92 ALA A O 1
ATOM 720 N N . LEU A 1 93 ? 1.192 -3.910 -12.840 1.00 92.50 93 LEU A N 1
ATOM 721 C CA . LEU A 1 93 ? 1.780 -3.837 -11.499 1.00 92.50 93 LEU A CA 1
ATOM 722 C C . LEU A 1 93 ? 0.754 -3.361 -10.460 1.00 92.50 93 LEU A C 1
ATOM 724 O O . LEU A 1 93 ? 0.647 -3.928 -9.380 1.00 92.50 93 LEU A O 1
ATOM 728 N N . ALA A 1 94 ? -0.050 -2.346 -10.784 1.00 91.88 94 ALA A N 1
ATOM 729 C CA . ALA A 1 94 ? -1.093 -1.885 -9.876 1.00 91.88 94 ALA A CA 1
ATOM 730 C C . ALA A 1 94 ? -2.172 -2.950 -9.611 1.00 91.88 94 ALA A C 1
ATOM 732 O O . ALA A 1 94 ? -2.643 -3.053 -8.480 1.00 91.88 94 ALA A O 1
ATOM 733 N N . CYS A 1 95 ? -2.568 -3.729 -10.622 1.00 93.00 95 CYS A N 1
ATOM 734 C CA . CYS A 1 95 ? -3.490 -4.854 -10.456 1.00 93.00 95 CYS A CA 1
ATOM 735 C C . CYS A 1 95 ? -2.904 -5.926 -9.536 1.00 93.00 95 CYS A C 1
ATOM 737 O O . CYS A 1 95 ? -3.577 -6.330 -8.593 1.00 93.00 95 CYS A O 1
ATOM 739 N N . ASP A 1 96 ? -1.645 -6.305 -9.751 1.00 95.00 96 ASP A N 1
ATOM 740 C CA . ASP A 1 96 ? -0.943 -7.288 -8.920 1.00 95.00 96 A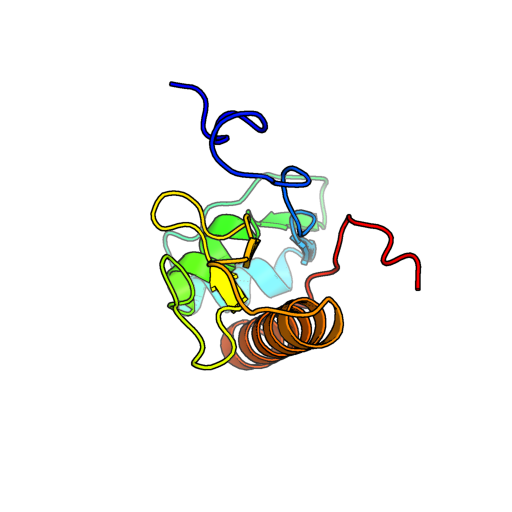SP A CA 1
ATOM 741 C C . ASP A 1 96 ? -0.857 -6.848 -7.447 1.00 95.00 96 ASP A C 1
ATOM 743 O O . ASP A 1 96 ? -1.173 -7.604 -6.526 1.00 95.00 96 ASP A O 1
ATOM 747 N N . MET A 1 97 ? -0.562 -5.565 -7.215 1.00 94.94 97 MET A N 1
ATOM 748 C CA . MET A 1 97 ? -0.587 -4.957 -5.882 1.00 94.94 97 MET A CA 1
ATOM 749 C C . MET A 1 97 ? -1.976 -5.021 -5.225 1.00 94.94 97 MET A C 1
ATOM 751 O O . MET A 1 97 ? -2.079 -5.277 -4.025 1.00 94.94 97 MET A O 1
ATOM 755 N N . ILE A 1 98 ? -3.051 -4.780 -5.986 1.00 95.31 98 ILE A N 1
ATOM 756 C CA . ILE A 1 98 ? -4.433 -4.856 -5.482 1.00 95.31 98 ILE A CA 1
ATOM 757 C C . ILE A 1 98 ? -4.796 -6.297 -5.120 1.00 95.31 98 ILE A C 1
ATOM 759 O O . ILE A 1 98 ? -5.327 -6.529 -4.031 1.00 95.31 98 ILE A O 1
ATOM 763 N N . ASP A 1 99 ? -4.524 -7.248 -6.016 1.00 96.69 99 ASP A N 1
ATOM 764 C CA . ASP A 1 99 ? -4.850 -8.659 -5.816 1.00 96.69 99 ASP A CA 1
ATOM 765 C C . ASP A 1 99 ? -4.065 -9.239 -4.636 1.00 96.69 99 ASP A C 1
ATOM 767 O O . ASP A 1 99 ? -4.668 -9.838 -3.747 1.00 96.69 99 ASP A O 1
ATOM 771 N N . THR A 1 100 ? -2.768 -8.942 -4.534 1.00 97.12 100 THR A N 1
ATOM 772 C CA . THR A 1 100 ? -1.929 -9.384 -3.412 1.00 97.12 100 THR A CA 1
ATOM 773 C C . THR A 1 100 ? -2.420 -8.825 -2.077 1.00 97.12 100 THR A C 1
ATOM 775 O O . THR A 1 100 ? -2.527 -9.559 -1.095 1.00 97.12 100 THR A O 1
ATOM 778 N N . VAL A 1 101 ? -2.775 -7.536 -2.015 1.00 97.06 101 VAL A N 1
ATOM 779 C CA . VAL A 1 101 ? -3.312 -6.927 -0.784 1.00 97.06 101 VAL A CA 1
ATOM 780 C C . VAL A 1 101 ? -4.663 -7.538 -0.402 1.00 97.06 101 VAL A C 1
ATOM 782 O O . VAL A 1 101 ? -4.921 -7.778 0.782 1.00 97.06 101 VAL A O 1
ATOM 785 N N . ARG A 1 102 ? -5.506 -7.859 -1.389 1.00 96.75 102 ARG A N 1
ATOM 786 C CA . ARG A 1 102 ? -6.765 -8.570 -1.149 1.00 96.75 102 ARG A CA 1
ATOM 787 C C . ARG A 1 102 ? -6.518 -9.975 -0.615 1.00 96.75 102 ARG A C 1
ATOM 789 O O . ARG A 1 102 ? -7.177 -10.368 0.339 1.00 96.75 102 ARG A O 1
ATOM 796 N N . GLU A 1 103 ? -5.603 -10.723 -1.213 1.00 96.75 103 GLU A N 1
ATOM 797 C CA . GLU A 1 103 ? -5.326 -12.110 -0.837 1.00 96.75 103 GLU A CA 1
ATOM 798 C C . GLU A 1 103 ? -4.666 -12.220 0.537 1.00 96.75 103 GLU A C 1
ATOM 800 O O . GLU A 1 103 ? -5.074 -13.052 1.344 1.00 96.75 103 GLU A O 1
ATOM 805 N N . GLN A 1 104 ? -3.692 -11.358 0.835 1.00 96.38 104 GLN A N 1
ATOM 806 C CA . GLN A 1 104 ? -2.948 -11.411 2.094 1.00 96.38 104 GLN A CA 1
ATOM 807 C C . GLN A 1 104 ? -3.720 -10.815 3.273 1.00 96.38 104 GLN A C 1
ATOM 809 O O . GLN A 1 104 ? -3.638 -11.333 4.383 1.00 96.38 104 GLN A O 1
ATOM 814 N N . PHE A 1 105 ? -4.464 -9.727 3.055 1.00 96.06 105 PHE A N 1
ATOM 815 C CA . PHE A 1 105 ? -5.062 -8.959 4.153 1.00 96.06 105 PHE A CA 1
ATOM 816 C C . PHE A 1 105 ? -6.590 -8.967 4.149 1.00 96.06 105 PHE A C 1
ATOM 818 O O . PHE A 1 105 ? -7.196 -8.400 5.056 1.00 96.06 105 PHE A O 1
ATOM 825 N N . SER A 1 106 ? -7.234 -9.564 3.137 1.00 95.44 106 SER A N 1
ATOM 826 C CA . SER A 1 106 ? -8.686 -9.451 2.911 1.00 95.44 106 SER A CA 1
ATOM 827 C C . SER A 1 106 ? -9.169 -7.995 2.796 1.00 95.44 106 SER A C 1
ATOM 829 O O . SER A 1 106 ? -10.318 -7.676 3.099 1.00 95.44 106 SER A O 1
ATOM 831 N N . ILE A 1 107 ? -8.291 -7.092 2.344 1.00 96.12 107 ILE A N 1
ATOM 832 C CA . ILE A 1 107 ? -8.559 -5.658 2.180 1.00 96.12 107 ILE A CA 1
ATOM 833 C C . ILE A 1 107 ? -8.463 -5.310 0.700 1.00 96.12 107 ILE A C 1
ATOM 835 O O . ILE A 1 107 ? -7.514 -5.684 0.029 1.00 96.12 107 ILE A O 1
ATOM 839 N N . THR A 1 108 ? -9.425 -4.553 0.177 1.00 93.31 108 THR A N 1
ATOM 840 C CA . THR A 1 108 ? -9.341 -4.030 -1.195 1.00 93.31 108 THR A CA 1
ATOM 841 C C . THR A 1 108 ? -8.841 -2.589 -1.175 1.00 93.31 108 THR A C 1
ATOM 843 O O . THR A 1 108 ? -9.385 -1.745 -0.461 1.00 93.31 108 THR A O 1
ATOM 846 N N . ILE A 1 109 ? -7.823 -2.294 -1.984 1.00 93.56 109 ILE A N 1
ATOM 847 C CA . ILE A 1 109 ? -7.306 -0.938 -2.209 1.00 93.56 109 ILE A CA 1
ATOM 848 C C . ILE A 1 109 ? -7.684 -0.459 -3.612 1.00 93.56 109 ILE A C 1
ATOM 850 O O . ILE A 1 109 ? -7.909 -1.264 -4.511 1.00 93.56 109 ILE A O 1
ATOM 854 N N . SER A 1 110 ? -7.789 0.858 -3.801 1.00 88.31 110 SER A N 1
ATOM 855 C CA . SER A 1 110 ? -8.164 1.450 -5.091 1.00 88.31 110 SER A CA 1
ATOM 856 C C . SER A 1 110 ? -7.177 2.540 -5.520 1.00 88.31 110 SER A C 1
ATOM 858 O O . SER A 1 110 ? -6.714 3.312 -4.666 1.00 88.31 110 SER A O 1
ATOM 860 N N . PRO A 1 111 ? -6.847 2.620 -6.823 1.00 86.19 111 PRO A N 1
ATOM 861 C CA . PRO A 1 111 ? -6.039 3.708 -7.353 1.00 86.19 111 PRO A CA 1
ATOM 862 C C . PRO A 1 111 ? -6.711 5.073 -7.147 1.00 86.19 111 PRO A C 1
ATOM 864 O O . PRO A 1 111 ? -7.933 5.211 -7.232 1.00 86.19 111 PRO A O 1
ATOM 867 N N . GLU A 1 112 ? -5.906 6.098 -6.889 1.00 74.44 112 GLU A N 1
ATOM 868 C CA . GLU A 1 112 ? -6.318 7.503 -6.850 1.00 74.44 112 GLU A CA 1
ATOM 869 C C . GLU A 1 112 ? -6.157 8.181 -8.218 1.00 74.44 112 GLU A C 1
ATOM 871 O O . GLU A 1 112 ? -6.931 9.074 -8.570 1.00 74.44 112 GLU A O 1
ATOM 876 N N . VAL A 1 113 ? -5.185 7.726 -9.013 1.00 67.88 113 VAL A N 1
ATOM 877 C CA . VAL A 1 113 ? -4.886 8.288 -10.330 1.00 67.88 113 VAL A CA 1
ATOM 878 C C . VAL A 1 113 ? -5.940 7.896 -11.368 1.00 67.88 113 VAL A C 1
ATOM 880 O O . VAL A 1 113 ? -6.347 6.738 -11.475 1.00 67.88 113 VAL A O 1
ATOM 883 N N . ARG A 1 114 ? -6.371 8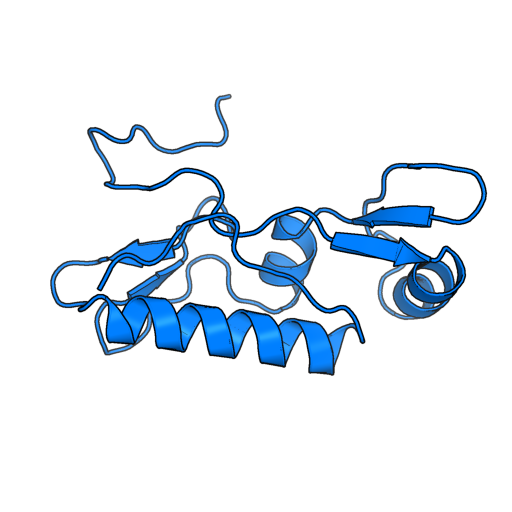.867 -12.184 1.00 57.00 114 ARG A N 1
ATOM 884 C CA . ARG A 1 114 ? -7.137 8.579 -13.403 1.00 57.00 114 ARG A CA 1
ATOM 885 C C . ARG A 1 114 ? -6.173 8.096 -14.476 1.00 57.00 114 ARG A C 1
ATOM 887 O O . ARG A 1 114 ? -5.355 8.871 -14.961 1.00 57.00 114 ARG A O 1
ATOM 894 N N . ILE A 1 115 ? -6.299 6.835 -14.866 1.00 54.88 115 ILE A N 1
ATOM 895 C CA . ILE A 1 115 ? -5.631 6.315 -16.057 1.00 54.88 115 ILE A CA 1
ATOM 896 C C . ILE A 1 115 ? -6.397 6.868 -17.262 1.00 54.88 115 ILE A C 1
ATOM 898 O O . ILE A 1 115 ? -7.539 6.480 -17.500 1.00 54.88 115 ILE A O 1
ATOM 902 N N . ILE A 1 116 ? -5.800 7.828 -17.968 1.00 47.47 116 ILE A N 1
ATOM 903 C CA . ILE A 1 116 ? -6.312 8.331 -19.246 1.00 47.47 116 ILE A CA 1
ATOM 904 C C . ILE A 1 116 ? -5.553 7.572 -20.334 1.00 47.47 116 ILE A C 1
ATOM 906 O O . ILE A 1 116 ? -4.334 7.713 -20.437 1.00 47.47 116 ILE A O 1
ATOM 910 N N . GLY A 1 117 ? -6.270 6.720 -21.063 1.00 41.78 117 GLY A N 1
ATOM 911 C CA . GLY A 1 117 ? -5.784 6.005 -22.245 1.00 41.78 117 GLY A CA 1
ATOM 912 C C . GLY A 1 117 ? -6.328 6.609 -23.527 1.00 41.78 117 GLY A C 1
ATOM 913 O O . GLY A 1 117 ? -7.357 7.321 -23.443 1.00 41.78 117 GLY A O 1
#

Secondary structure (DSSP, 8-state):
--SS--TTTS---S-SBPPEEEEHHHHHHHHHH-TT---EE-SSSEEEE-HHHHHHHTT-TT-B-TTSEEEETTEEEEEEE-SS--HHHHHHHHHHHHHHHHHHHS----B-S----

pLDDT: mean 85.96, std 15.24, range [39.94, 98.0]

Radius of gyration: 14.68 Å; chains: 1; bounding box: 31×29×38 Å

Sequence (117 aa):
QSKLPDPDVVPNAGSFFKNAVVDRDVLAHLQRDYPDVPFFTVDETRVKIPTAWLLETAGFKGERGDSGAGVYEKHALILVNRGNAHGRDIYALACDMIDTVREQFSITISPEVRIIG

Foldseek 3Di:
DDLDPDCVVFPWPPQFWDWFKDFVVLVVVQCVVPVPFDWADPDPTIITGGLQVLQVVLPQQQQQDPQQWGAHNRTRRTIGRNDRHDPVNVVVVVVVSQVSSCVPRVTGIDTPDDDDD